Protein AF-C1B3L9-F1 (afdb_monomer)

Organism: Rhodococcus opacus (strain B4) (NCBI:txid632772)

Secondary structure (DSSP, 8-state):
--HHHH-S-EEEEE-THHHHHHHHHHHHHHHTT--EE--SSHHHHHHHHTT--SSEEEEEE-SSS--HHHHHHHHHHHHTSSEEEEEEES-TTSHHHHT-SEEEE-PPPPPPPPPPP-

Mean predicted aligned error: 4.73 Å

Solvent-accessible surface area (backbone atoms only — not comparable to full-atom values): 6303 Å² total; per-residue (Å²): 135,56,68,82,73,66,32,71,37,37,43,26,38,28,62,77,80,31,29,60,55,17,40,52,50,23,50,55,33,43,76,71,75,36,55,45,43,40,62,84,48,68,67,59,40,27,59,53,30,48,61,46,82,52,56,22,33,38,42,38,39,33,66,70,18,67,56,64,73,59,48,49,20,51,50,32,20,49,73,49,74,41,40,48,37,35,15,37,18,35,38,74,92,14,62,39,28,73,74,23,82,41,60,43,67,56,59,75,80,73,76,85,72,78,80,78,86,126

InterPro domains:
  IPR001347 SIS domain [PF01380] (4-107)
  IPR001347 SIS domain [PS51464] (1-118)
  IPR046348 SIS domain superfamily [SSF53697] (3-108)
  IPR047640 HTH-type transcriptional regulator RpiR-like [PTHR30514] (2-107)

pLDDT: mean 92.47, std 8.59, range [46.28, 98.38]

Sequence (118 aa):
MRLLAGADVVLVLGNGRSATLAAASAALFLEAGRRAQAPADALVQNVMAGRLQRPNVVLAVSCSGQNPITLEAVQAARATGTASVVGASGRAESTLIETSDIGIVVPPARLWSPPAKR

Radius of gyration: 15.26 Å; Cα contacts (8 Å, |Δi|>4): 253; chains: 1; bounding box: 31×38×54 Å

Nearest PDB structures (foldseek):
  7en6-assembly1_C  TM=9.438E-01  e=7.473E-09  Escherichia coli
  7en6-assembly1_A  TM=9.442E-01  e=8.473E-09  Escherichia coli
  7en6-assembly1_D  TM=9.458E-01  e=4.072E-08  Escherichia coli
  7en7-assembly1_A  TM=9.012E-01  e=4.916E-08  Escherichia coli K-12
  7dnr-assembly1_B  TM=8.835E-01  e=2.362E-04  Escherichia coli K-12

Foldseek 3Di:
DCLQVPAQEEEEEDADVCLVVSVVVCVVCVVVVHHYDRDHDLVCLQVVLLPDDAAHEYEYEDAQLADVSSVNSLVSNVVNVRYAYEYEYQDCPHPRNVSHPHYHHDHPDDDDDPPPDD

Structure (mmCIF, N/CA/C/O backbone):
data_AF-C1B3L9-F1
#
_entry.id   AF-C1B3L9-F1
#
loop_
_atom_site.group_PDB
_atom_site.id
_atom_site.type_symbol
_atom_site.label_atom_id
_atom_site.label_alt_id
_atom_site.label_comp_id
_atom_site.label_asym_id
_atom_site.label_entity_id
_atom_site.label_seq_id
_atom_site.pdbx_PDB_ins_code
_atom_site.Cartn_x
_atom_site.Cartn_y
_atom_site.Cartn_z
_atom_site.occupancy
_atom_site.B_iso_or_equiv
_atom_site.auth_seq_id
_atom_site.auth_comp_id
_atom_site.auth_asym_id
_atom_site.auth_atom_id
_atom_site.pdbx_PDB_model_num
ATOM 1 N N . MET A 1 1 ? -13.303 -11.832 -0.259 1.00 46.28 1 MET A N 1
ATOM 2 C CA . MET A 1 1 ? -13.766 -10.509 -0.746 1.00 46.28 1 MET A CA 1
ATOM 3 C C . MET A 1 1 ? -14.360 -9.593 0.348 1.00 46.28 1 MET A C 1
ATOM 5 O O . MET A 1 1 ? -15.133 -8.706 0.024 1.00 46.28 1 MET A O 1
ATOM 9 N N . ARG A 1 2 ? -13.990 -9.726 1.639 1.00 71.12 2 ARG A N 1
ATOM 10 C CA . ARG A 1 2 ? -14.531 -8.865 2.723 1.00 71.12 2 ARG A CA 1
ATOM 11 C C . ARG A 1 2 ? -13.627 -7.699 3.149 1.00 71.12 2 ARG A C 1
ATOM 13 O O . ARG A 1 2 ? -14.151 -6.721 3.660 1.00 71.12 2 ARG A O 1
ATOM 20 N N . LEU A 1 3 ? -12.314 -7.773 2.911 1.00 84.94 3 LEU A N 1
ATOM 21 C CA . LEU A 1 3 ? -11.330 -6.811 3.436 1.00 84.94 3 LEU A CA 1
ATOM 22 C C . LEU A 1 3 ? -11.612 -5.369 2.979 1.00 84.94 3 LEU A C 1
ATOM 24 O O . LEU A 1 3 ? -11.921 -4.503 3.790 1.00 84.94 3 LEU A O 1
ATOM 28 N N . LEU A 1 4 ? -11.615 -5.142 1.662 1.00 83.69 4 LEU A N 1
ATOM 29 C CA . LEU A 1 4 ? -11.949 -3.841 1.077 1.00 83.69 4 LEU A CA 1
ATOM 30 C C . LEU A 1 4 ? -13.401 -3.439 1.328 1.00 83.69 4 LEU A C 1
ATOM 32 O O . LEU A 1 4 ? -13.676 -2.251 1.361 1.00 83.69 4 LEU A O 1
ATOM 36 N N . ALA A 1 5 ? -14.312 -4.403 1.512 1.00 83.56 5 ALA A N 1
ATOM 37 C CA . ALA A 1 5 ? -15.725 -4.144 1.777 1.00 83.56 5 ALA A CA 1
ATOM 38 C C . ALA A 1 5 ? -15.993 -3.679 3.228 1.00 83.56 5 ALA A C 1
ATOM 40 O O . ALA A 1 5 ? -16.970 -2.976 3.484 1.00 83.56 5 ALA A O 1
ATOM 41 N N . GLY A 1 6 ? -15.128 -4.033 4.178 1.00 84.06 6 GLY A N 1
ATOM 42 C CA . GLY A 1 6 ? -15.247 -3.647 5.588 1.00 84.06 6 GLY A CA 1
ATOM 43 C C . GLY A 1 6 ? -14.457 -2.397 5.982 1.00 84.06 6 GLY A C 1
ATOM 44 O O . GLY A 1 6 ? -14.637 -1.909 7.091 1.00 84.06 6 GLY A O 1
ATOM 45 N N . ALA A 1 7 ? -13.591 -1.885 5.103 1.00 90.31 7 ALA A N 1
ATOM 46 C CA . ALA A 1 7 ? -12.696 -0.775 5.423 1.00 90.31 7 ALA A CA 1
ATOM 47 C C . ALA A 1 7 ? -13.424 0.575 5.534 1.00 90.31 7 ALA A C 1
ATOM 49 O O . ALA A 1 7 ? -14.196 0.918 4.633 1.00 90.31 7 ALA A O 1
ATOM 50 N N . ASP A 1 8 ? -13.138 1.359 6.581 1.00 91.31 8 ASP A N 1
ATOM 51 C CA . ASP A 1 8 ? -13.678 2.725 6.726 1.00 91.31 8 ASP A CA 1
ATOM 52 C C . ASP A 1 8 ? -13.048 3.675 5.697 1.00 91.31 8 ASP A C 1
ATOM 54 O O . ASP A 1 8 ? -13.742 4.480 5.081 1.00 91.31 8 ASP A O 1
ATOM 58 N N . VAL A 1 9 ? -11.746 3.533 5.434 1.00 94.06 9 VAL A N 1
ATOM 59 C CA . VAL A 1 9 ? -11.073 4.159 4.292 1.00 94.06 9 VAL A CA 1
ATOM 60 C C . VAL A 1 9 ? -10.061 3.211 3.648 1.00 94.06 9 VAL A C 1
ATOM 62 O O . VAL A 1 9 ? -9.384 2.430 4.323 1.00 94.06 9 VAL A O 1
ATOM 65 N N . VAL A 1 10 ? -9.952 3.294 2.321 1.00 96.75 10 VAL A N 1
ATOM 66 C CA . VAL A 1 10 ? -8.860 2.702 1.545 1.00 96.75 10 VAL A CA 1
ATOM 67 C C . VAL A 1 10 ? -7.828 3.789 1.237 1.00 96.75 10 VAL A C 1
ATOM 69 O O . VAL A 1 10 ? -8.076 4.680 0.425 1.00 96.75 10 VAL A O 1
ATOM 72 N N . LEU A 1 11 ? -6.671 3.733 1.891 1.00 97.62 11 LEU A N 1
ATOM 73 C CA . LEU A 1 11 ? -5.538 4.601 1.587 1.00 97.62 11 LEU A CA 1
ATOM 74 C C . LEU A 1 11 ? -4.695 3.940 0.495 1.00 97.62 11 LEU A C 1
ATOM 76 O O . LEU A 1 11 ? -4.127 2.870 0.705 1.00 97.62 11 LEU A O 1
ATOM 80 N N . VAL A 1 12 ? -4.619 4.559 -0.678 1.00 98.19 12 VAL A N 1
ATOM 81 C CA . VAL A 1 12 ? -3.851 4.040 -1.808 1.00 98.19 12 VAL A CA 1
ATOM 82 C C . VAL A 1 12 ? -2.506 4.753 -1.879 1.00 98.19 12 VAL A C 1
ATOM 84 O O . VAL A 1 12 ? -2.443 5.972 -2.030 1.00 98.19 12 VAL A O 1
ATOM 87 N N . LEU A 1 13 ? -1.428 3.983 -1.764 1.00 98.38 13 LEU A N 1
ATOM 88 C CA . LEU A 1 13 ? -0.051 4.463 -1.785 1.00 98.38 13 LEU A CA 1
ATOM 89 C C . LEU A 1 13 ? 0.589 4.154 -3.134 1.00 98.38 13 LEU A C 1
ATOM 91 O O . LEU A 1 13 ? 0.450 3.057 -3.676 1.00 98.38 13 LEU A O 1
ATOM 95 N N . GLY A 1 14 ? 1.339 5.111 -3.660 1.00 97.12 14 GLY A N 1
ATOM 96 C CA . GLY A 1 14 ? 2.050 4.956 -4.918 1.00 97.12 14 GLY A CA 1
ATOM 97 C C . GLY A 1 14 ? 2.881 6.191 -5.218 1.00 97.12 14 GLY A C 1
ATOM 98 O O . GLY A 1 14 ? 2.457 7.314 -4.964 1.00 97.12 14 GLY A O 1
ATOM 99 N N . ASN A 1 15 ? 4.075 5.972 -5.764 1.00 96.25 15 ASN A N 1
ATOM 100 C CA . ASN A 1 15 ? 5.045 7.027 -6.047 1.00 96.25 15 ASN A CA 1
ATOM 101 C C . ASN A 1 15 ? 5.513 6.974 -7.508 1.00 96.25 15 ASN A C 1
ATOM 103 O O . ASN A 1 15 ? 5.491 5.917 -8.153 1.00 96.25 15 ASN A O 1
ATOM 107 N N . GLY A 1 16 ? 5.936 8.124 -8.043 1.00 92.31 16 GLY A N 1
ATOM 108 C CA . GLY A 1 16 ? 6.324 8.265 -9.449 1.00 92.31 16 GLY A CA 1
ATOM 109 C C . GLY A 1 16 ? 5.195 7.835 -10.391 1.00 92.31 16 GLY A C 1
ATOM 110 O O . GLY A 1 16 ? 4.042 8.204 -10.195 1.00 92.31 16 GLY A O 1
ATOM 111 N N . ARG A 1 17 ? 5.494 6.985 -11.382 1.00 92.69 17 ARG A N 1
ATOM 112 C CA . ARG A 1 17 ? 4.477 6.442 -12.309 1.00 92.69 17 ARG A CA 1
ATOM 113 C C . ARG A 1 17 ? 3.361 5.658 -11.611 1.00 92.69 17 ARG A C 1
ATOM 115 O O . ARG A 1 17 ? 2.242 5.612 -12.112 1.00 92.69 17 ARG A O 1
ATOM 122 N N . SER A 1 18 ? 3.649 5.050 -10.461 1.00 95.88 18 SER A N 1
ATOM 123 C CA . SER A 1 18 ? 2.637 4.313 -9.699 1.00 95.88 18 SER A CA 1
ATOM 124 C C . SER A 1 18 ? 1.635 5.253 -9.016 1.00 95.88 18 SER A C 1
ATOM 126 O O . SER A 1 18 ? 0.546 4.807 -8.678 1.00 95.88 18 SER A O 1
ATOM 128 N N . ALA A 1 19 ? 1.946 6.549 -8.858 1.00 96.12 19 ALA A N 1
ATOM 129 C CA . ALA A 1 19 ? 1.014 7.528 -8.293 1.00 96.12 19 ALA A CA 1
ATOM 130 C C . ALA A 1 19 ? -0.229 7.722 -9.180 1.00 96.12 19 ALA A C 1
ATOM 132 O O . ALA A 1 19 ? -1.337 7.850 -8.669 1.00 96.12 19 ALA A O 1
ATOM 133 N N . THR A 1 20 ? -0.081 7.652 -10.509 1.00 95.94 20 THR A N 1
ATOM 134 C CA . THR A 1 20 ? -1.223 7.692 -11.440 1.00 95.94 20 THR A CA 1
ATOM 135 C C . THR A 1 20 ? -2.145 6.489 -11.242 1.00 95.94 20 THR A C 1
ATOM 137 O O . THR A 1 20 ? -3.363 6.644 -11.231 1.00 95.94 20 THR A O 1
ATOM 140 N N . LEU A 1 21 ? -1.576 5.295 -11.024 1.00 95.19 21 LEU A N 1
ATOM 141 C CA . LEU A 1 21 ? -2.357 4.096 -10.702 1.00 95.19 21 LEU A CA 1
ATOM 142 C C . LEU A 1 21 ? -3.023 4.207 -9.329 1.00 95.19 21 LEU A C 1
ATOM 144 O O . LEU A 1 21 ? -4.162 3.770 -9.179 1.00 95.19 21 LEU A O 1
ATOM 148 N N . ALA A 1 22 ? -2.350 4.810 -8.346 1.00 97.38 22 ALA A N 1
ATOM 149 C CA . ALA A 1 22 ? -2.924 5.046 -7.027 1.00 97.38 22 ALA A CA 1
ATOM 150 C C . ALA A 1 22 ? -4.139 5.986 -7.102 1.00 97.38 22 ALA A C 1
ATOM 152 O O . ALA A 1 22 ? -5.206 5.655 -6.584 1.00 97.38 22 ALA A O 1
ATOM 153 N N . ALA A 1 23 ? -4.007 7.104 -7.821 1.00 97.88 23 ALA A N 1
ATOM 154 C CA . ALA A 1 23 ? -5.089 8.057 -8.051 1.00 97.88 23 ALA A CA 1
ATOM 155 C C . ALA A 1 23 ? -6.269 7.426 -8.807 1.00 97.88 23 ALA A C 1
ATOM 157 O O . ALA A 1 23 ? -7.413 7.559 -8.376 1.00 97.88 23 ALA A O 1
ATOM 158 N N . ALA A 1 24 ? -5.995 6.681 -9.884 1.00 97.88 24 ALA A N 1
ATOM 159 C CA . ALA A 1 24 ? -7.026 5.968 -10.635 1.00 97.88 24 ALA A CA 1
ATOM 160 C C . ALA A 1 24 ? -7.744 4.920 -9.768 1.00 97.88 24 ALA A C 1
ATOM 162 O O . ALA A 1 24 ? -8.968 4.838 -9.783 1.00 97.88 24 ALA A O 1
ATOM 163 N N . SER A 1 25 ? -7.004 4.159 -8.958 1.00 96.56 25 SER A N 1
ATOM 164 C CA . SER A 1 25 ? -7.595 3.166 -8.052 1.00 96.56 25 SER A CA 1
ATOM 165 C C . SER A 1 25 ? -8.499 3.821 -7.007 1.00 96.56 25 SER A C 1
ATOM 167 O O . SER A 1 25 ? -9.592 3.326 -6.751 1.00 96.56 25 SER A O 1
ATOM 169 N N . ALA A 1 26 ? -8.081 4.951 -6.423 1.00 97.44 26 ALA A N 1
ATOM 170 C CA . ALA A 1 26 ? -8.915 5.696 -5.481 1.00 97.44 26 ALA A CA 1
ATOM 171 C C . ALA A 1 26 ? -10.197 6.231 -6.138 1.00 97.44 26 ALA A C 1
ATOM 173 O O . ALA A 1 26 ? -11.260 6.130 -5.532 1.00 97.44 26 ALA A O 1
ATOM 174 N N . ALA A 1 27 ? -10.123 6.730 -7.377 1.00 97.94 27 ALA A N 1
ATOM 175 C CA . ALA A 1 27 ? -11.304 7.143 -8.135 1.00 97.94 27 ALA A CA 1
ATOM 176 C C . ALA A 1 27 ? -12.273 5.971 -8.365 1.00 97.94 27 ALA A C 1
ATOM 178 O O . ALA A 1 27 ? -13.451 6.087 -8.043 1.00 97.94 27 ALA A O 1
ATOM 179 N N . LEU A 1 28 ? -11.769 4.811 -8.801 1.00 97.06 28 LEU A N 1
ATOM 180 C CA . LEU A 1 28 ? -12.587 3.607 -8.996 1.00 97.06 28 LEU A CA 1
ATOM 181 C C . LEU A 1 28 ? -13.228 3.114 -7.692 1.00 97.06 28 LEU A C 1
ATOM 183 O O . LEU A 1 28 ? -14.369 2.656 -7.683 1.00 97.06 28 LEU A O 1
ATOM 187 N N . PHE A 1 29 ? -12.521 3.218 -6.566 1.00 95.81 29 PHE A N 1
ATOM 188 C CA . PHE A 1 29 ? -13.103 2.917 -5.261 1.00 95.81 29 PHE A CA 1
ATOM 189 C C . PHE A 1 29 ? -14.233 3.888 -4.903 1.00 95.81 29 PHE A C 1
ATOM 191 O O . PHE A 1 29 ? -15.286 3.434 -4.457 1.00 95.81 29 PHE A O 1
ATOM 198 N N . LEU A 1 30 ? -14.049 5.190 -5.133 1.00 96.19 30 LEU A N 1
ATOM 199 C CA . LEU A 1 30 ? -15.085 6.200 -4.901 1.00 96.19 30 LEU A CA 1
ATOM 200 C C . LEU A 1 30 ? -16.321 5.960 -5.779 1.00 96.19 30 LEU A C 1
ATOM 202 O O . LEU A 1 30 ? -17.436 5.989 -5.262 1.00 96.19 30 LEU A O 1
ATOM 206 N N . GLU A 1 31 ? -16.133 5.644 -7.063 1.00 97.06 31 GLU A N 1
ATOM 207 C CA . GLU A 1 31 ? -17.214 5.260 -7.985 1.00 97.06 31 GLU A CA 1
ATOM 208 C C . GLU A 1 31 ? -17.976 4.019 -7.496 1.00 97.06 31 GLU A C 1
ATOM 210 O O . GLU A 1 31 ? -19.199 3.952 -7.598 1.00 97.06 31 GLU A O 1
ATOM 215 N N . ALA A 1 32 ? -17.272 3.066 -6.882 1.00 94.12 32 ALA A N 1
ATOM 216 C CA . ALA A 1 32 ? -17.859 1.885 -6.254 1.00 94.12 32 ALA A CA 1
ATOM 217 C C . ALA A 1 32 ? -18.460 2.148 -4.852 1.00 94.12 32 ALA A C 1
ATOM 219 O O . ALA A 1 32 ? -18.769 1.199 -4.125 1.00 94.12 32 ALA A O 1
ATOM 220 N N . GLY A 1 33 ? -18.598 3.410 -4.428 1.00 93.12 33 GLY A N 1
ATOM 221 C CA . GLY A 1 33 ? -19.168 3.789 -3.130 1.00 93.12 33 GLY A CA 1
ATOM 222 C C . GLY A 1 33 ? -18.244 3.535 -1.933 1.00 93.12 33 GLY A C 1
ATOM 223 O O . GLY A 1 33 ? -18.706 3.456 -0.793 1.00 93.12 33 GLY A O 1
ATOM 224 N N . ARG A 1 34 ? -16.935 3.377 -2.161 1.00 93.38 34 ARG A N 1
ATOM 225 C CA . ARG A 1 34 ? -15.924 3.192 -1.113 1.00 93.38 34 ARG A CA 1
ATOM 226 C C . ARG A 1 34 ? -15.205 4.499 -0.836 1.00 93.38 34 ARG A C 1
ATOM 228 O O . ARG A 1 34 ? -14.725 5.165 -1.745 1.00 93.38 34 ARG A O 1
ATOM 235 N N . ARG A 1 35 ? -15.028 4.830 0.441 1.00 95.12 35 ARG A N 1
ATOM 236 C CA . ARG A 1 35 ? -14.159 5.943 0.836 1.00 95.12 35 ARG A CA 1
ATOM 237 C C . ARG A 1 35 ? -12.712 5.566 0.516 1.00 95.12 35 ARG A C 1
ATOM 239 O O . ARG A 1 35 ? -12.196 4.593 1.065 1.00 95.12 35 ARG A O 1
ATOM 246 N N . ALA A 1 36 ? -12.066 6.332 -0.354 1.00 96.56 36 ALA A N 1
ATOM 247 C CA . ALA A 1 36 ? -10.677 6.114 -0.730 1.00 96.56 36 ALA A CA 1
ATOM 248 C C . ALA A 1 36 ? -9.915 7.430 -0.885 1.00 96.56 36 ALA A C 1
ATOM 250 O O . ALA A 1 36 ? -10.497 8.467 -1.204 1.00 96.56 36 ALA A O 1
ATOM 251 N N . GLN A 1 37 ? -8.610 7.382 -0.628 1.00 97.38 37 GLN A N 1
ATOM 252 C CA . GLN A 1 37 ? -7.709 8.531 -0.693 1.00 97.38 37 GLN A CA 1
ATOM 253 C C . GLN A 1 37 ? -6.377 8.103 -1.310 1.00 97.38 37 GLN A C 1
ATOM 255 O O . GLN A 1 37 ? -5.848 7.055 -0.957 1.00 97.38 37 GLN A O 1
ATOM 260 N N . ALA A 1 38 ? -5.830 8.924 -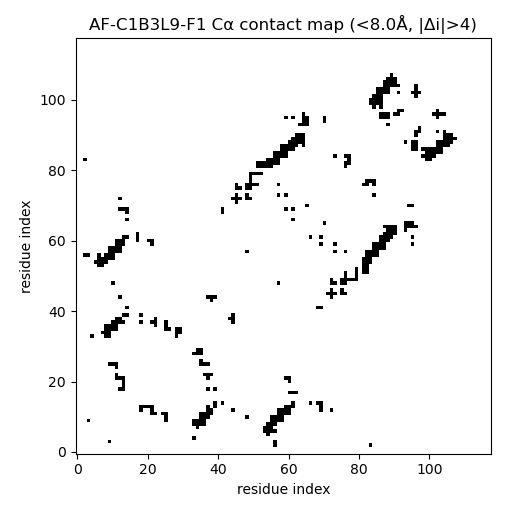2.205 1.00 98.19 38 ALA A N 1
ATOM 261 C CA . ALA A 1 38 ? -4.519 8.719 -2.822 1.00 98.19 38 ALA A CA 1
ATOM 262 C C . ALA A 1 38 ? -3.733 10.042 -2.809 1.00 98.19 38 ALA A C 1
ATOM 264 O O . ALA A 1 38 ? -3.693 10.742 -3.824 1.00 98.19 38 ALA A O 1
ATOM 265 N N . PRO A 1 39 ? -3.179 10.455 -1.654 1.00 97.88 39 PRO A N 1
ATOM 266 C CA . PRO A 1 39 ? -2.397 11.683 -1.581 1.00 97.88 39 PRO A CA 1
ATOM 267 C C . PRO A 1 39 ? -1.150 11.568 -2.466 1.00 97.88 39 PRO A C 1
ATOM 269 O O . PRO A 1 39 ? -0.435 10.571 -2.414 1.00 97.88 39 PRO A O 1
ATOM 272 N N . ALA A 1 40 ? -0.886 12.588 -3.285 1.00 95.12 40 ALA A N 1
ATOM 273 C CA . ALA A 1 40 ? 0.261 12.591 -4.198 1.00 95.12 40 ALA A CA 1
ATOM 274 C C . ALA A 1 40 ? 1.602 12.821 -3.478 1.00 95.12 40 ALA A C 1
ATOM 276 O O . ALA A 1 40 ? 2.644 12.390 -3.966 1.00 95.12 40 ALA A O 1
ATOM 277 N N . ASP A 1 41 ? 1.570 13.496 -2.329 1.00 97.50 41 ASP A N 1
ATOM 278 C CA . ASP A 1 41 ? 2.753 13.810 -1.535 1.00 97.50 41 ASP A CA 1
ATOM 279 C C . ASP A 1 41 ? 3.164 12.633 -0.634 1.00 97.50 41 ASP A C 1
ATOM 281 O O . ASP A 1 41 ? 2.344 12.049 0.080 1.00 97.50 41 ASP A O 1
ATOM 285 N N . ALA A 1 42 ? 4.453 12.298 -0.664 1.00 96.44 42 ALA A N 1
ATOM 286 C CA . ALA A 1 42 ? 5.022 11.159 0.049 1.00 96.44 42 ALA A CA 1
ATOM 287 C C . ALA A 1 42 ? 5.003 11.317 1.578 1.00 96.44 42 ALA A C 1
ATOM 289 O O . ALA A 1 42 ? 4.771 10.346 2.302 1.00 96.44 42 ALA A O 1
ATOM 290 N N . LEU A 1 43 ? 5.227 12.533 2.080 1.00 97.69 43 LEU A N 1
ATOM 291 C CA . LEU A 1 43 ? 5.184 12.805 3.513 1.00 97.69 43 LEU A CA 1
ATOM 292 C C . LEU A 1 43 ? 3.747 12.673 4.022 1.00 97.69 43 LEU A C 1
ATOM 294 O O . LEU A 1 43 ? 3.506 12.037 5.047 1.00 97.69 43 LEU A O 1
ATOM 298 N N . VAL A 1 44 ? 2.781 13.209 3.274 1.00 98.25 44 VAL A N 1
ATOM 299 C CA . VAL A 1 44 ? 1.353 13.062 3.580 1.00 98.25 44 VAL A CA 1
ATOM 300 C C . VAL A 1 44 ? 0.942 11.588 3.570 1.00 98.25 44 VAL A C 1
ATOM 302 O O . VAL A 1 44 ? 0.268 11.149 4.502 1.00 98.25 44 VAL A O 1
ATOM 305 N N . GLN A 1 45 ? 1.388 10.805 2.580 1.00 98.19 45 GLN A N 1
ATOM 306 C CA . GLN A 1 45 ? 1.183 9.350 2.541 1.00 98.19 45 GLN A CA 1
ATOM 307 C C . GLN A 1 45 ? 1.654 8.670 3.836 1.00 98.19 45 GLN A C 1
ATOM 309 O O . GLN A 1 45 ? 0.887 7.925 4.447 1.00 98.19 45 GLN A O 1
ATOM 314 N N . ASN A 1 46 ? 2.883 8.951 4.276 1.00 97.94 46 ASN A N 1
ATOM 315 C CA . ASN A 1 46 ? 3.480 8.355 5.473 1.00 97.94 46 ASN A CA 1
ATOM 316 C C . ASN A 1 46 ? 2.730 8.755 6.758 1.00 97.94 46 ASN A C 1
ATOM 318 O O . ASN A 1 46 ? 2.318 7.895 7.540 1.00 97.94 46 ASN A O 1
ATOM 322 N N . VAL A 1 47 ? 2.449 10.051 6.930 1.00 97.94 47 VAL A N 1
ATOM 323 C CA . VAL A 1 47 ? 1.716 10.572 8.096 1.00 97.94 47 VAL A CA 1
ATOM 324 C C . VAL A 1 47 ? 0.312 9.978 8.188 1.00 97.94 47 VAL A C 1
ATOM 326 O O . VAL A 1 47 ? -0.131 9.612 9.276 1.00 97.94 47 VAL A O 1
ATOM 329 N N . MET A 1 48 ? -0.404 9.881 7.067 1.00 97.31 48 MET A N 1
ATOM 330 C CA . MET A 1 48 ? -1.750 9.308 7.048 1.00 97.31 48 MET A CA 1
ATOM 331 C C . MET A 1 48 ? -1.727 7.810 7.336 1.00 97.31 48 MET A C 1
ATOM 333 O O . MET A 1 48 ? -2.546 7.335 8.122 1.00 97.31 48 MET A O 1
ATOM 337 N N . ALA A 1 49 ? -0.771 7.085 6.754 1.00 97.06 49 ALA A N 1
ATOM 338 C CA . ALA A 1 49 ? -0.575 5.664 6.999 1.00 97.06 49 ALA A CA 1
ATOM 339 C C . ALA A 1 49 ? -0.328 5.373 8.489 1.00 97.06 49 ALA A C 1
ATOM 341 O O . ALA A 1 49 ? -1.026 4.547 9.075 1.00 97.06 49 ALA A O 1
ATOM 342 N N . GLY A 1 50 ? 0.572 6.122 9.134 1.00 96.56 50 GLY A N 1
ATOM 343 C CA . GLY A 1 50 ? 0.882 5.987 10.563 1.00 96.56 50 GLY A CA 1
ATOM 344 C C . GLY A 1 50 ? -0.223 6.434 11.529 1.00 96.56 50 GLY A C 1
ATOM 345 O O . GLY A 1 50 ? -0.063 6.311 12.741 1.00 96.56 50 GLY A O 1
ATOM 346 N N . ARG A 1 51 ? -1.344 6.968 11.028 1.00 94.69 51 ARG A N 1
ATOM 347 C CA . ARG A 1 51 ? -2.472 7.462 11.840 1.00 94.69 51 ARG A CA 1
ATOM 348 C C . ARG A 1 51 ? -3.785 6.725 11.580 1.00 94.69 51 ARG A C 1
ATOM 350 O O . ARG A 1 51 ? -4.835 7.163 12.050 1.00 94.69 51 ARG A O 1
ATOM 357 N N . LEU A 1 52 ? -3.759 5.613 10.847 1.00 92.12 52 LEU A N 1
ATOM 358 C CA . LEU A 1 52 ? -4.944 4.776 10.667 1.00 92.12 52 LEU A CA 1
ATOM 359 C C . LEU A 1 52 ? -5.358 4.171 12.024 1.00 92.12 52 LEU A C 1
ATOM 361 O O . LEU A 1 52 ? -4.545 3.568 12.714 1.00 92.12 52 LEU A O 1
ATOM 365 N N . GLN A 1 53 ? -6.614 4.393 12.429 1.00 79.25 53 GLN A N 1
ATOM 366 C CA . GLN A 1 53 ? -7.136 4.034 13.766 1.00 79.25 53 GLN A CA 1
ATOM 367 C C . GLN A 1 53 ? -8.373 3.114 13.728 1.00 79.25 53 GLN A C 1
ATOM 369 O O . GLN A 1 53 ? -8.841 2.644 14.759 1.00 79.25 53 GLN A O 1
ATOM 374 N N . ARG A 1 54 ? -8.942 2.880 12.544 1.00 79.00 54 ARG A N 1
ATOM 375 C CA . ARG A 1 54 ? -10.107 2.012 12.286 1.00 79.00 54 ARG A CA 1
ATOM 376 C C . ARG A 1 54 ? -9.683 0.900 11.329 1.00 79.00 54 ARG A C 1
ATOM 378 O O . ARG A 1 54 ? -8.623 1.073 10.724 1.00 79.00 54 ARG A O 1
ATOM 385 N N . PRO A 1 55 ? -10.452 -0.201 11.156 1.00 72.44 55 PRO A N 1
ATOM 386 C CA . PRO A 1 55 ? -10.118 -1.182 10.131 1.00 72.44 55 PRO A CA 1
ATOM 387 C C . PRO A 1 55 ? -10.076 -0.462 8.787 1.00 72.44 55 PRO A C 1
ATOM 389 O O . PRO A 1 55 ? -11.095 -0.076 8.218 1.00 72.44 55 PRO A O 1
ATOM 392 N N . ASN A 1 56 ? -8.861 -0.223 8.332 1.00 88.38 56 ASN A N 1
ATOM 393 C CA . ASN A 1 56 ? -8.547 0.544 7.151 1.00 88.38 56 ASN A CA 1
ATOM 394 C C . ASN A 1 56 ? -7.629 -0.315 6.313 1.00 88.38 56 ASN A C 1
ATOM 396 O O . ASN A 1 56 ? -6.870 -1.141 6.825 1.00 88.38 56 ASN A O 1
ATOM 400 N N . VAL A 1 57 ? -7.721 -0.130 5.009 1.00 96.06 57 VAL A N 1
ATOM 401 C CA . VAL A 1 57 ? -6.887 -0.874 4.080 1.00 96.06 57 VAL A CA 1
ATOM 402 C C . VAL A 1 57 ? -5.887 0.081 3.478 1.00 96.06 57 VAL A C 1
ATOM 404 O O . VAL A 1 57 ? -6.255 1.144 2.983 1.00 96.06 57 VAL A O 1
ATOM 407 N N . VAL A 1 58 ? -4.625 -0.322 3.504 1.00 97.56 58 VAL A N 1
ATOM 408 C CA . VAL A 1 58 ? -3.581 0.293 2.700 1.00 97.56 58 VAL A CA 1
ATOM 409 C C . VAL A 1 58 ? -3.416 -0.535 1.439 1.00 97.56 58 VAL A C 1
ATOM 411 O O . VAL A 1 58 ? -3.029 -1.697 1.515 1.00 97.56 58 VAL A O 1
ATOM 414 N N . LEU A 1 59 ? -3.709 0.055 0.282 1.00 97.69 59 LEU A N 1
ATOM 415 C CA . LEU A 1 59 ? -3.364 -0.519 -1.016 1.00 97.69 59 LEU A CA 1
ATOM 416 C C . LEU A 1 59 ? -2.075 0.138 -1.504 1.00 97.69 59 LEU A C 1
ATOM 418 O O . LEU A 1 59 ? -2.098 1.271 -1.973 1.00 97.69 59 LEU A O 1
ATOM 422 N N . ALA A 1 60 ? -0.951 -0.559 -1.408 1.00 97.94 60 ALA A N 1
ATOM 423 C CA . ALA A 1 60 ? 0.334 -0.051 -1.862 1.00 97.94 60 ALA A CA 1
ATOM 424 C C . ALA A 1 60 ? 0.675 -0.596 -3.250 1.00 97.94 60 ALA A C 1
ATOM 426 O O . ALA A 1 60 ? 0.701 -1.806 -3.465 1.00 97.94 60 ALA A O 1
ATOM 427 N N . VAL A 1 61 ? 0.957 0.299 -4.198 1.00 97.25 61 VAL A N 1
ATOM 428 C CA . VAL A 1 61 ? 1.257 -0.038 -5.593 1.00 97.25 61 VAL A CA 1
ATOM 429 C C . VAL A 1 61 ? 2.688 0.371 -5.926 1.00 97.25 61 VAL A C 1
ATOM 431 O O . VAL A 1 61 ? 3.048 1.549 -5.895 1.00 97.25 61 VAL A O 1
ATOM 434 N N . SER A 1 62 ? 3.520 -0.604 -6.289 1.00 96.25 62 SER A N 1
ATOM 435 C CA . SER A 1 62 ? 4.898 -0.363 -6.714 1.00 96.25 62 SER A CA 1
ATOM 436 C C . SER A 1 62 ? 5.360 -1.434 -7.690 1.00 96.25 62 SER A C 1
ATOM 438 O O . SER A 1 62 ? 5.507 -2.590 -7.318 1.00 96.25 62 SER A O 1
ATOM 440 N N . CYS A 1 63 ? 5.660 -1.051 -8.935 1.00 93.25 63 CYS A N 1
ATOM 441 C CA . CYS A 1 63 ? 6.072 -2.001 -9.975 1.00 93.25 63 CYS A CA 1
ATOM 442 C C . CYS A 1 63 ? 7.294 -2.855 -9.582 1.00 93.25 63 CYS A C 1
ATOM 444 O O . CYS A 1 63 ? 7.330 -4.040 -9.905 1.00 93.25 63 CYS A O 1
ATOM 446 N N . SER A 1 64 ? 8.294 -2.270 -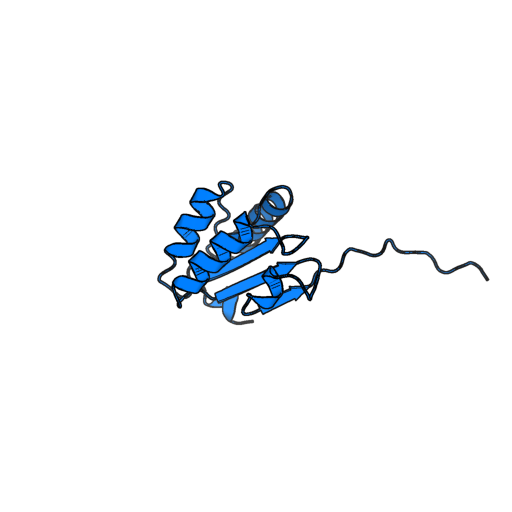8.909 1.00 93.94 64 SER A N 1
ATOM 447 C CA . SER A 1 64 ? 9.462 -3.016 -8.418 1.00 93.94 64 SER A CA 1
ATOM 448 C C . SER A 1 64 ? 9.214 -3.699 -7.074 1.00 93.94 64 SER A C 1
ATOM 450 O O . SER A 1 64 ? 9.956 -4.608 -6.717 1.00 93.94 64 SER A O 1
ATOM 452 N N . GLY A 1 65 ? 8.234 -3.211 -6.306 1.00 95.50 65 GLY A N 1
ATOM 453 C CA . GLY A 1 65 ? 8.007 -3.571 -4.907 1.00 95.50 65 GLY A CA 1
ATOM 454 C C . GLY A 1 65 ? 9.168 -3.225 -3.965 1.00 95.50 65 GLY A C 1
ATOM 455 O O . GLY A 1 65 ? 9.216 -3.744 -2.856 1.00 95.50 65 GLY A O 1
ATOM 456 N N . GLN A 1 66 ? 10.095 -2.361 -4.401 1.00 97.06 66 GLN A N 1
ATOM 457 C CA . GLN A 1 66 ? 11.319 -1.987 -3.671 1.00 97.06 66 GLN A CA 1
ATOM 458 C C . GLN A 1 66 ? 11.457 -0.471 -3.452 1.00 97.06 66 GLN A C 1
ATOM 460 O O . GLN A 1 66 ? 12.521 0.022 -3.099 1.00 97.06 66 GLN A O 1
ATOM 465 N N . ASN A 1 67 ? 10.406 0.308 -3.723 1.00 96.44 67 ASN A N 1
ATOM 466 C CA . ASN A 1 67 ? 10.460 1.762 -3.567 1.00 96.44 67 ASN A CA 1
ATOM 467 C C . ASN A 1 67 ? 10.503 2.123 -2.064 1.00 96.44 67 AS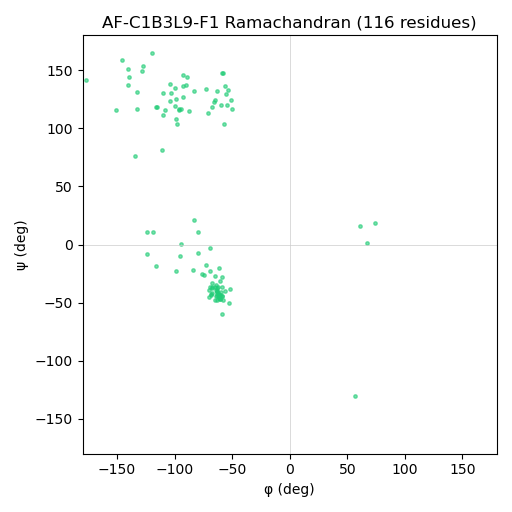N A C 1
ATOM 469 O O . ASN A 1 67 ? 9.494 1.900 -1.391 1.00 96.44 67 ASN A O 1
ATOM 473 N N . PRO A 1 68 ? 11.608 2.694 -1.544 1.00 96.69 68 PRO A N 1
ATOM 474 C CA . PRO A 1 68 ? 11.792 2.877 -0.104 1.00 96.69 68 PRO A CA 1
ATOM 475 C C . PRO A 1 68 ? 10.744 3.810 0.506 1.00 96.69 68 PRO A C 1
ATOM 477 O O . PRO A 1 68 ? 10.234 3.513 1.575 1.00 96.69 68 PRO A O 1
ATOM 480 N N . ILE A 1 69 ? 10.339 4.862 -0.211 1.00 97.00 69 ILE A N 1
ATOM 481 C CA . ILE A 1 69 ? 9.305 5.813 0.231 1.00 97.00 69 ILE A CA 1
ATOM 482 C C . ILE A 1 69 ? 7.956 5.105 0.432 1.00 97.00 69 ILE A C 1
ATOM 484 O O . ILE A 1 69 ? 7.265 5.303 1.427 1.00 97.00 69 ILE A O 1
ATOM 488 N N . THR A 1 70 ? 7.581 4.241 -0.514 1.00 97.38 70 THR A N 1
ATOM 489 C CA . THR A 1 70 ? 6.332 3.469 -0.430 1.00 97.38 70 THR A CA 1
ATOM 490 C C . THR A 1 70 ? 6.405 2.448 0.703 1.00 97.38 70 THR A C 1
ATOM 492 O O . THR A 1 70 ? 5.440 2.287 1.445 1.00 97.38 70 THR A O 1
ATOM 495 N N . LEU A 1 71 ? 7.549 1.772 0.850 1.00 98.19 71 LEU A N 1
ATOM 496 C CA . LEU A 1 71 ? 7.772 0.804 1.923 1.00 98.19 71 LEU A CA 1
ATOM 497 C C . LEU A 1 71 ? 7.732 1.469 3.301 1.00 98.19 71 LEU A C 1
ATOM 499 O O . LEU A 1 71 ? 7.143 0.907 4.214 1.00 98.19 71 LEU A O 1
ATOM 503 N N . GLU A 1 72 ? 8.282 2.671 3.449 1.00 98.12 72 GLU A N 1
ATOM 504 C CA . GLU A 1 72 ? 8.243 3.429 4.700 1.00 98.12 72 GLU A CA 1
ATOM 505 C C . GLU A 1 72 ? 6.801 3.731 5.133 1.00 98.12 72 GLU A C 1
ATOM 507 O O . GLU A 1 72 ? 6.422 3.452 6.268 1.00 98.12 72 GLU A O 1
ATOM 512 N N . ALA A 1 73 ? 5.956 4.199 4.209 1.00 98.00 73 ALA A N 1
ATOM 513 C CA . ALA A 1 73 ? 4.538 4.423 4.487 1.00 98.00 73 ALA A CA 1
ATOM 514 C C . ALA A 1 73 ? 3.786 3.112 4.797 1.00 98.00 73 ALA A C 1
ATOM 516 O O . ALA A 1 73 ? 2.931 3.081 5.681 1.00 98.00 73 ALA A O 1
ATOM 517 N N . VAL A 1 74 ? 4.128 2.003 4.130 1.00 98.12 74 VAL A N 1
ATOM 518 C CA . VAL A 1 74 ? 3.592 0.673 4.473 1.00 98.12 74 VAL A CA 1
ATOM 519 C C . VAL A 1 74 ? 3.986 0.273 5.897 1.00 98.12 74 VAL A C 1
ATOM 521 O O . VAL A 1 74 ? 3.127 -0.168 6.659 1.00 98.12 74 VAL A O 1
ATOM 524 N N . GLN A 1 75 ? 5.246 0.469 6.290 1.00 97.69 75 GLN A N 1
ATOM 525 C CA . GLN A 1 75 ? 5.706 0.181 7.650 1.00 97.69 75 GLN A CA 1
ATOM 526 C C . GLN A 1 75 ? 5.007 1.066 8.687 1.00 97.69 75 GLN A C 1
ATOM 528 O O . GLN A 1 75 ? 4.580 0.558 9.723 1.00 97.69 75 GLN A O 1
ATOM 533 N N . ALA A 1 76 ? 4.799 2.352 8.390 1.00 97.38 76 ALA A N 1
ATOM 534 C CA . ALA A 1 76 ? 4.035 3.251 9.251 1.00 97.38 76 ALA A CA 1
ATOM 535 C C . ALA A 1 76 ? 2.600 2.739 9.476 1.00 97.38 76 ALA A C 1
ATOM 537 O O . ALA A 1 76 ? 2.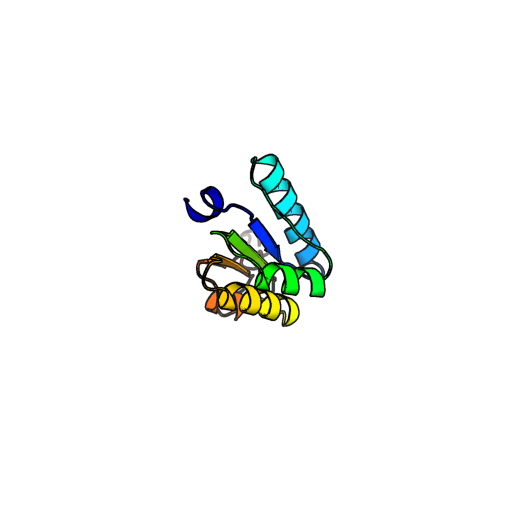138 2.688 10.614 1.00 97.38 76 ALA A O 1
ATOM 538 N N . 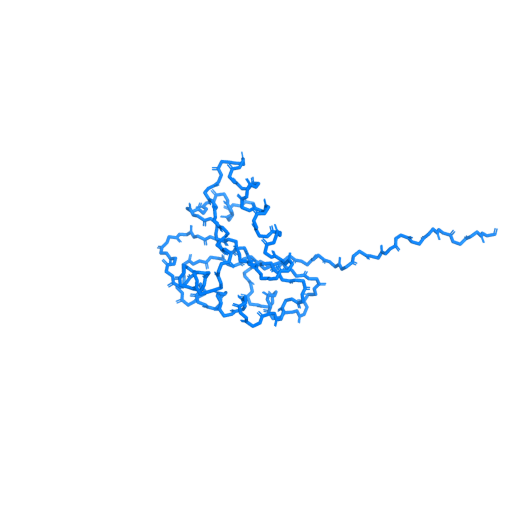ALA A 1 77 ? 1.916 2.276 8.422 1.00 96.50 77 ALA A N 1
ATOM 539 C CA . ALA A 1 77 ? 0.595 1.660 8.555 1.00 96.50 77 ALA A CA 1
ATOM 540 C C . ALA A 1 77 ? 0.619 0.369 9.377 1.00 96.50 77 ALA A C 1
ATOM 542 O O . ALA A 1 77 ? -0.227 0.182 10.250 1.00 96.50 77 ALA A O 1
ATOM 543 N N . ARG A 1 78 ? 1.593 -0.513 9.133 1.00 95.44 78 ARG A N 1
ATOM 544 C CA . ARG A 1 78 ? 1.758 -1.767 9.885 1.00 95.44 78 ARG A CA 1
ATOM 545 C C . ARG A 1 78 ? 1.978 -1.512 11.372 1.00 95.44 78 ARG A C 1
ATOM 547 O O . ARG A 1 78 ? 1.380 -2.201 12.194 1.00 95.44 78 ARG A O 1
ATOM 554 N N . ALA A 1 79 ? 2.772 -0.500 11.716 1.00 95.50 79 ALA A N 1
ATOM 555 C CA . ALA A 1 79 ? 3.063 -0.125 13.096 1.00 95.50 79 ALA A CA 1
ATOM 556 C C . ALA A 1 79 ? 1.811 0.297 13.889 1.00 95.50 79 ALA A C 1
ATOM 558 O O . ALA A 1 79 ? 1.817 0.219 15.115 1.00 95.50 79 ALA A O 1
ATOM 559 N N . THR A 1 80 ? 0.718 0.684 13.217 1.00 93.88 80 THR A N 1
ATOM 560 C CA . THR A 1 80 ? -0.566 0.962 13.887 1.00 93.88 80 THR A CA 1
ATOM 561 C C . THR A 1 80 ? -1.238 -0.293 14.447 1.00 93.88 80 THR A C 1
ATOM 563 O O . THR A 1 80 ? -2.101 -0.182 15.313 1.00 93.88 80 THR A O 1
ATOM 566 N N . GLY A 1 81 ? -0.919 -1.479 13.913 1.00 91.44 81 GLY A N 1
ATOM 567 C CA . GLY A 1 81 ? -1.559 -2.749 14.264 1.00 91.44 81 GLY A CA 1
ATOM 568 C C . GLY A 1 81 ? -3.035 -2.880 13.860 1.00 91.44 81 GLY A C 1
ATOM 569 O O . GLY A 1 81 ? -3.641 -3.911 14.137 1.00 91.44 81 GLY A O 1
ATOM 570 N N . THR A 1 82 ? -3.630 -1.868 13.214 1.00 89.81 82 THR A N 1
ATOM 571 C CA . THR A 1 82 ? -5.069 -1.848 12.871 1.00 89.81 82 THR A CA 1
ATOM 572 C C . THR A 1 82 ? -5.349 -1.829 11.370 1.00 89.81 82 THR A C 1
ATOM 574 O O . THR A 1 82 ? -6.459 -2.160 10.947 1.00 89.81 82 THR A O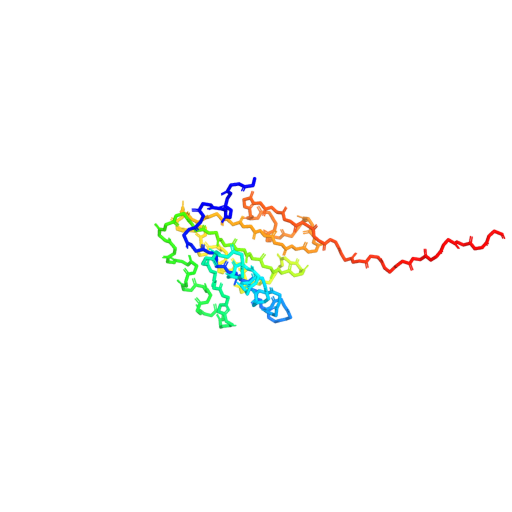 1
ATOM 577 N N . ALA A 1 83 ? -4.357 -1.461 10.556 1.00 92.62 83 ALA A N 1
ATOM 578 C CA . ALA A 1 83 ? -4.476 -1.437 9.106 1.00 92.62 83 ALA A CA 1
ATOM 579 C C . ALA A 1 83 ? -4.068 -2.778 8.481 1.00 92.62 83 ALA A C 1
ATOM 581 O O . ALA A 1 83 ? -3.041 -3.352 8.838 1.00 92.62 83 ALA A O 1
ATOM 582 N N . SER A 1 84 ? -4.840 -3.240 7.497 1.00 95.25 84 SER A N 1
ATOM 583 C CA . SER A 1 84 ? -4.440 -4.357 6.635 1.00 95.25 84 SER A CA 1
ATOM 584 C C . SER A 1 84 ? -3.742 -3.837 5.384 1.00 95.25 84 SER A C 1
ATOM 586 O O . SER A 1 84 ? -4.218 -2.891 4.751 1.00 95.25 84 SER A O 1
ATOM 588 N N . VAL A 1 85 ? -2.640 -4.472 4.999 1.00 96.81 85 VAL A N 1
ATOM 589 C CA . VAL A 1 85 ? -1.832 -4.080 3.842 1.00 96.81 85 VAL A CA 1
ATOM 590 C C . VAL A 1 85 ? -2.087 -5.023 2.673 1.00 96.81 85 VAL A C 1
ATOM 592 O O . VAL A 1 85 ? -1.884 -6.233 2.762 1.00 96.81 85 VAL A O 1
ATOM 595 N N . VAL A 1 86 ? -2.495 -4.444 1.548 1.00 97.56 86 VAL A N 1
ATOM 596 C CA . VAL A 1 86 ? -2.560 -5.098 0.243 1.00 97.56 86 VAL A CA 1
ATOM 597 C C . VAL A 1 86 ? -1.450 -4.517 -0.629 1.00 97.56 86 VAL A C 1
ATOM 599 O O . VAL A 1 86 ? -1.466 -3.327 -0.942 1.00 97.56 86 VAL A O 1
ATOM 602 N N . GLY A 1 87 ? -0.488 -5.342 -1.028 1.00 97.50 87 GLY A N 1
ATOM 603 C CA . GLY A 1 87 ? 0.636 -4.935 -1.870 1.00 97.50 87 GLY A CA 1
ATOM 604 C C . GLY A 1 87 ? 0.443 -5.387 -3.308 1.00 97.50 87 GLY A C 1
ATOM 605 O O . GLY A 1 87 ? 0.179 -6.558 -3.549 1.00 97.50 87 GLY A O 1
ATOM 606 N N . ALA A 1 88 ? 0.608 -4.484 -4.270 1.00 97.19 88 ALA A N 1
ATOM 607 C CA . ALA A 1 88 ? 0.585 -4.787 -5.696 1.00 97.19 88 ALA A CA 1
ATOM 608 C C . ALA A 1 88 ? 1.954 -4.505 -6.329 1.00 97.19 88 ALA A C 1
ATOM 610 O O . ALA A 1 88 ? 2.430 -3.365 -6.327 1.00 97.19 88 ALA A O 1
ATOM 611 N N . SER A 1 89 ? 2.583 -5.545 -6.879 1.00 96.44 89 SER A N 1
ATOM 612 C CA . SER A 1 89 ? 3.942 -5.485 -7.432 1.00 96.44 89 SER A CA 1
ATOM 613 C C . SER A 1 89 ? 4.114 -6.397 -8.640 1.00 96.44 89 SER A C 1
ATOM 615 O O . SER A 1 89 ? 3.368 -7.354 -8.821 1.00 96.44 89 SER A O 1
ATOM 617 N N . GLY A 1 90 ? 5.123 -6.124 -9.470 1.00 94.31 90 GLY A N 1
ATOM 618 C CA . GLY A 1 90 ? 5.461 -6.972 -10.613 1.00 94.31 90 GLY A CA 1
ATOM 619 C C . GLY A 1 90 ? 6.272 -8.222 -10.273 1.00 94.31 90 GLY A C 1
ATOM 620 O O . GLY A 1 90 ? 6.501 -9.043 -11.160 1.00 94.31 90 GLY A O 1
ATOM 621 N N . ARG A 1 91 ? 6.733 -8.359 -9.023 1.00 92.62 91 ARG A N 1
ATOM 622 C CA . ARG A 1 91 ? 7.623 -9.438 -8.565 1.00 92.62 91 ARG A CA 1
ATOM 623 C C . ARG A 1 91 ? 7.114 -10.036 -7.261 1.00 92.62 91 ARG A C 1
ATOM 625 O O . ARG A 1 91 ? 6.808 -9.287 -6.331 1.00 92.62 91 ARG A O 1
ATOM 632 N N . ALA A 1 92 ? 7.040 -11.362 -7.197 1.00 94.25 92 ALA A N 1
ATOM 633 C CA . ALA A 1 92 ? 6.541 -12.081 -6.026 1.00 94.25 92 ALA A CA 1
ATOM 634 C C . ALA A 1 92 ? 7.504 -11.956 -4.834 1.00 94.25 92 ALA A C 1
ATOM 636 O O . ALA A 1 92 ? 7.075 -11.777 -3.704 1.00 94.25 92 ALA A O 1
ATOM 637 N N . GLU A 1 93 ? 8.798 -11.949 -5.123 1.00 94.75 93 GLU A N 1
ATOM 638 C CA . GLU A 1 93 ? 9.935 -11.828 -4.208 1.00 94.75 93 GLU A CA 1
ATOM 639 C C . GLU A 1 93 ? 10.273 -10.373 -3.835 1.00 94.75 93 GLU A C 1
ATOM 641 O O . GLU A 1 93 ? 11.407 -10.039 -3.495 1.00 94.75 93 GLU A O 1
ATOM 646 N N . SER A 1 94 ? 9.320 -9.452 -3.994 1.00 96.69 94 SER A N 1
ATOM 647 C CA . SER A 1 94 ? 9.552 -8.051 -3.643 1.00 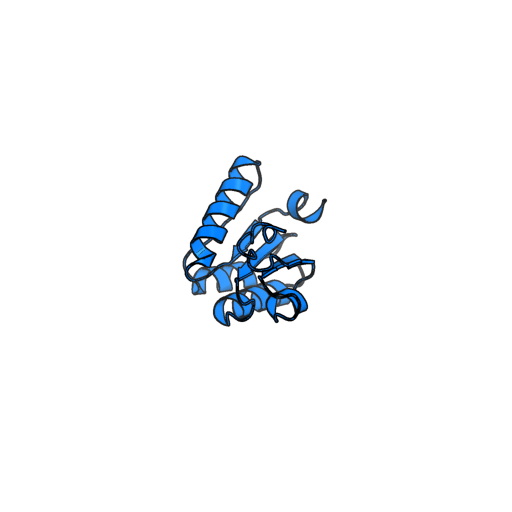96.69 94 SER A CA 1
ATOM 648 C C . SER A 1 94 ? 9.197 -7.774 -2.189 1.00 96.69 94 SER A C 1
ATOM 650 O O . SER A 1 94 ? 8.190 -8.275 -1.694 1.00 96.69 94 SER A O 1
ATOM 652 N N . THR A 1 95 ? 9.962 -6.891 -1.539 1.00 98.06 95 THR A N 1
ATOM 653 C CA . THR A 1 95 ? 9.749 -6.499 -0.135 1.00 98.06 95 THR A CA 1
ATOM 654 C C . THR A 1 95 ? 8.309 -6.059 0.121 1.00 98.06 95 THR A C 1
ATOM 656 O O . THR A 1 95 ? 7.725 -6.378 1.154 1.00 98.06 95 THR A O 1
ATOM 659 N N . LEU A 1 96 ? 7.695 -5.354 -0.836 1.00 97.94 96 LEU A N 1
ATOM 660 C CA . LEU A 1 96 ? 6.292 -4.962 -0.737 1.00 97.94 96 LEU A CA 1
ATOM 661 C C . LEU A 1 96 ? 5.355 -6.172 -0.606 1.00 97.94 96 LEU A C 1
ATOM 663 O O . LEU A 1 96 ? 4.442 -6.137 0.208 1.00 97.94 96 LEU A O 1
ATOM 667 N N . ILE A 1 97 ? 5.563 -7.229 -1.392 1.00 98.00 97 ILE A N 1
ATOM 668 C CA . ILE A 1 97 ? 4.729 -8.435 -1.333 1.00 98.00 97 ILE A CA 1
ATOM 669 C C . ILE A 1 97 ? 4.982 -9.200 -0.035 1.00 98.00 97 ILE A C 1
ATOM 671 O O . ILE A 1 97 ? 4.022 -9.558 0.640 1.00 98.00 97 ILE A O 1
ATOM 675 N N . GLU A 1 98 ? 6.246 -9.377 0.350 1.00 96.94 98 GLU A N 1
ATOM 676 C CA . GLU A 1 98 ? 6.637 -10.090 1.576 1.00 96.94 98 GLU A CA 1
ATOM 677 C C . GLU A 1 98 ? 6.094 -9.436 2.855 1.00 96.94 98 GLU A C 1
ATOM 679 O O . GLU A 1 98 ? 5.800 -10.121 3.831 1.00 96.94 98 GLU A O 1
ATOM 684 N N . THR A 1 99 ? 5.938 -8.110 2.855 1.00 95.56 99 THR A N 1
ATOM 685 C CA . THR A 1 99 ? 5.452 -7.339 4.014 1.00 95.56 99 THR A CA 1
ATOM 686 C C . THR A 1 99 ? 3.944 -7.069 3.998 1.00 95.56 99 THR A C 1
ATOM 688 O O . THR A 1 99 ? 3.426 -6.434 4.921 1.00 95.56 99 THR A O 1
ATOM 691 N N . SER A 1 100 ? 3.227 -7.543 2.975 1.00 97.31 100 SER A N 1
ATOM 692 C CA . SER A 1 100 ? 1.779 -7.359 2.832 1.00 97.31 100 SER A CA 1
ATOM 693 C C . SER A 1 100 ? 0.986 -8.523 3.424 1.00 97.31 100 SER A C 1
ATOM 695 O O . SER A 1 100 ? 1.378 -9.678 3.301 1.00 97.31 100 SER A O 1
ATOM 697 N N . ASP A 1 101 ? -0.193 -8.237 3.984 1.00 95.81 101 ASP A N 1
ATOM 698 C CA . ASP A 1 101 ? -1.150 -9.279 4.389 1.00 95.81 101 ASP A CA 1
ATOM 699 C C . ASP A 1 101 ? -1.728 -10.005 3.167 1.00 95.81 101 ASP A C 1
ATOM 701 O O . ASP A 1 101 ? -2.035 -11.196 3.215 1.00 95.81 101 ASP A O 1
ATOM 705 N N . ILE A 1 102 ? -1.881 -9.278 2.054 1.00 96.44 102 ILE A N 1
ATOM 706 C CA . ILE A 1 102 ? -2.281 -9.823 0.757 1.00 96.44 102 ILE A CA 1
ATOM 707 C C . ILE A 1 102 ? -1.344 -9.281 -0.322 1.00 96.44 102 ILE A C 1
ATOM 709 O O . ILE A 1 102 ? -1.328 -8.081 -0.596 1.00 96.44 102 ILE A O 1
ATOM 713 N N . GLY A 1 103 ? -0.600 -10.174 -0.972 1.00 96.94 103 GLY A N 1
ATOM 714 C CA . GLY A 1 103 ? 0.218 -9.856 -2.140 1.00 96.94 103 GLY A CA 1
ATOM 715 C C . GLY A 1 103 ? -0.526 -10.094 -3.456 1.00 96.94 103 GLY A C 1
ATOM 716 O O . GLY A 1 103 ? -1.024 -11.188 -3.707 1.00 96.94 103 GLY A O 1
ATOM 717 N N . ILE A 1 104 ? -0.567 -9.083 -4.321 1.00 96.25 104 ILE A N 1
ATOM 718 C CA . ILE A 1 104 ? -1.051 -9.161 -5.700 1.00 96.25 104 ILE A CA 1
ATOM 719 C C . ILE A 1 104 ? 0.154 -9.022 -6.627 1.00 96.25 104 ILE A C 1
ATOM 721 O O . ILE A 1 104 ? 0.759 -7.954 -6.739 1.00 96.25 104 ILE A O 1
ATOM 725 N N . VAL A 1 105 ? 0.490 -10.106 -7.320 1.00 96.19 105 VAL A N 1
ATOM 726 C CA . VAL A 1 105 ? 1.577 -10.101 -8.300 1.00 96.19 105 VAL A CA 1
ATOM 727 C C . VAL A 1 105 ? 0.995 -9.840 -9.684 1.00 96.19 105 VAL A C 1
ATOM 729 O O . VAL A 1 105 ? 0.212 -10.636 -10.196 1.00 96.19 105 VAL A O 1
ATOM 732 N N . VAL A 1 106 ? 1.386 -8.721 -10.289 1.00 91.88 106 VAL A N 1
ATOM 733 C CA . VAL A 1 106 ? 1.023 -8.338 -11.659 1.00 91.88 106 VAL A CA 1
ATOM 734 C C . VAL A 1 106 ? 2.285 -8.423 -12.514 1.00 91.88 106 VAL A C 1
ATOM 736 O O . VAL A 1 106 ? 2.963 -7.408 -12.702 1.00 91.88 106 VAL A O 1
ATOM 739 N N . PRO A 1 107 ? 2.666 -9.626 -12.984 1.00 85.62 107 PRO A N 1
ATOM 740 C CA . PRO A 1 107 ? 3.908 -9.799 -13.720 1.00 85.62 107 PRO A CA 1
ATOM 741 C C . PRO A 1 107 ? 3.912 -8.898 -14.961 1.00 85.62 107 PRO A C 1
ATOM 743 O O . PRO A 1 107 ? 2.852 -8.653 -15.548 1.00 85.62 107 PRO A O 1
ATOM 746 N N . PRO A 1 108 ? 5.086 -8.395 -15.383 1.00 78.38 108 PRO A N 1
ATOM 747 C CA . PRO A 1 108 ? 5.177 -7.593 -16.590 1.00 78.38 108 PRO A CA 1
ATOM 748 C C . PRO A 1 108 ? 4.562 -8.369 -17.753 1.00 78.38 108 PRO A C 1
ATOM 750 O O . PRO A 1 108 ? 4.844 -9.557 -17.937 1.00 78.38 108 PRO A O 1
ATOM 753 N N . ALA A 1 109 ? 3.710 -7.694 -18.526 1.00 74.00 109 ALA A N 1
ATOM 754 C CA . ALA A 1 109 ? 3.116 -8.292 -19.705 1.00 74.00 109 ALA A CA 1
ATOM 755 C C . ALA A 1 109 ? 4.245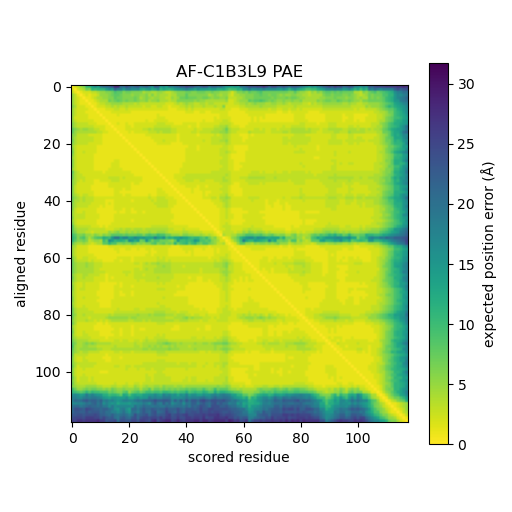 -8.808 -20.605 1.00 74.00 109 ALA A C 1
ATOM 757 O O . ALA A 1 109 ? 5.098 -8.039 -21.054 1.00 74.00 109 ALA A O 1
ATOM 758 N N . ARG A 1 110 ? 4.261 -10.117 -20.871 1.00 71.19 110 ARG A N 1
ATOM 759 C CA . ARG A 1 110 ? 5.019 -10.616 -22.015 1.00 71.19 110 ARG A CA 1
ATOM 760 C C . ARG A 1 110 ? 4.317 -10.043 -23.235 1.00 71.19 110 ARG A C 1
ATOM 762 O O . ARG A 1 110 ? 3.114 -10.252 -23.391 1.00 71.19 110 ARG A O 1
ATOM 769 N N . LEU A 1 111 ? 5.045 -9.295 -24.063 1.00 72.94 111 LEU A N 1
ATOM 770 C CA . LEU A 1 111 ?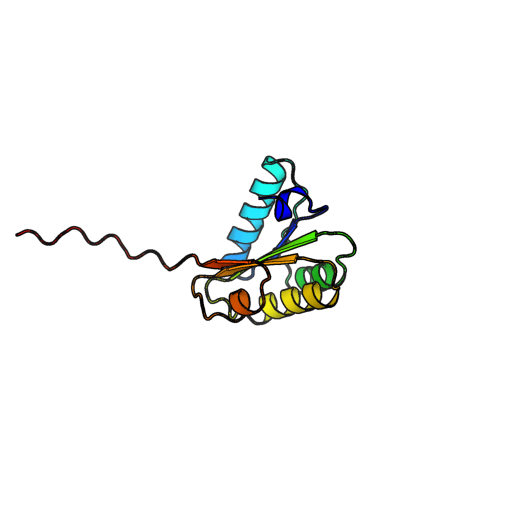 4.538 -8.940 -25.383 1.00 72.94 111 LEU A CA 1
ATOM 771 C C . LEU A 1 111 ? 4.090 -10.241 -26.045 1.00 72.94 111 LEU A C 1
ATOM 773 O O . LEU A 1 111 ? 4.860 -11.206 -26.105 1.00 72.94 111 LEU A O 1
ATOM 777 N N . TRP A 1 112 ? 2.827 -10.279 -26.463 1.00 76.88 112 TRP A N 1
ATOM 778 C CA . TRP A 1 112 ? 2.293 -11.400 -27.217 1.00 76.88 112 TRP A CA 1
ATOM 779 C C . TRP A 1 112 ? 3.246 -11.690 -28.376 1.00 76.88 112 TRP A C 1
ATOM 781 O O . TRP A 1 112 ? 3.467 -10.839 -29.238 1.00 76.88 112 TRP A O 1
ATOM 791 N N . SER A 1 113 ? 3.841 -12.878 -28.365 1.00 75.25 113 SER A N 1
ATOM 792 C CA . SER A 1 113 ? 4.623 -13.369 -29.490 1.00 75.25 113 SER A CA 1
ATOM 793 C C . SER A 1 113 ? 3.686 -14.244 -30.313 1.00 75.25 113 SER A C 1
ATOM 795 O O . SER A 1 113 ? 3.188 -15.236 -29.773 1.00 75.25 113 SER A O 1
ATOM 797 N N . PRO A 1 114 ? 3.382 -13.891 -31.574 1.00 77.81 114 PRO A N 1
ATOM 798 C CA . PRO A 1 114 ? 2.567 -14.757 -32.409 1.00 77.81 114 PRO A CA 1
ATOM 799 C C . PRO A 1 114 ? 3.254 -16.127 -32.550 1.00 77.81 114 PRO A C 1
ATOM 801 O O . PRO A 1 114 ? 4.487 -16.192 -32.544 1.00 77.81 114 PRO A O 1
ATOM 804 N N . PRO A 1 115 ? 2.488 -17.226 -32.663 1.00 80.06 115 PRO A N 1
ATOM 805 C CA . PRO A 1 115 ? 3.068 -18.547 -32.869 1.00 80.06 115 PRO A CA 1
ATOM 806 C C . PRO A 1 115 ? 3.958 -18.537 -34.118 1.00 80.06 115 PRO A C 1
ATOM 808 O O . PRO A 1 115 ? 3.587 -17.964 -35.146 1.00 80.06 115 PRO A O 1
ATOM 811 N N . ALA A 1 116 ? 5.138 -19.157 -34.022 1.00 79.25 116 ALA A N 1
ATOM 812 C CA . ALA A 1 116 ? 6.041 -19.294 -35.160 1.00 79.25 116 ALA A CA 1
ATOM 813 C C . ALA A 1 116 ? 5.296 -19.977 -36.318 1.00 79.25 116 ALA A C 1
ATOM 815 O O . ALA A 1 116 ? 4.652 -21.011 -36.118 1.00 79.25 116 ALA A O 1
ATOM 816 N N . LYS A 1 117 ? 5.357 -19.383 -37.517 1.00 73.75 117 LYS A N 1
ATOM 817 C CA . LYS A 1 117 ? 4.824 -20.015 -38.729 1.00 73.75 117 LYS A CA 1
ATOM 818 C C . LYS A 1 117 ? 5.572 -21.340 -38.925 1.00 73.75 117 LYS A C 1
ATOM 820 O O . LYS A 1 117 ? 6.799 -21.324 -38.985 1.00 73.75 117 LYS A O 1
ATOM 825 N N . ARG A 1 118 ? 4.831 -22.451 -38.922 1.00 68.56 118 ARG A N 1
ATOM 826 C CA . ARG A 1 118 ? 5.340 -23.777 -39.297 1.00 68.56 118 ARG A CA 1
ATOM 827 C C . ARG A 1 118 ? 5.572 -23.849 -40.797 1.00 68.56 118 ARG A C 1
ATOM 829 O O . ARG A 1 118 ? 4.816 -23.163 -41.522 1.00 68.56 118 ARG A O 1
#